Protein AF-U9T5H6-F1 (afdb_monomer_lite)

Sequence (92 aa):
MFKSISWFTWNEQEAFRIGKKKGILRLVSADPRLTGVTLTCNYQLSNALFNFQGDIGYPMIVDCSYGSIKSVLTRDKKKIMDNHNYKLTFLS

Secondary structure (DSSP, 8-state):
-----------HHHHTTT-EEEEEEEEEE-STTSTT-EEEEEEEEESS-EEETTEEEEEEEEEETTEEEEEEEETTSSSBTTBTTEEEEE--

Foldseek 3Di:
DPPDPDDQPDDPCVLQVVHWDKAKKWKAFQPPVRRVDIFIWIKTWHPDWDDGPNAIFIWMWTGGPVGIHIFTAHPVNQDTPSDPRIGMDTPD

pLDDT: mean 80.38, std 14.01, range [32.47, 95.12]

Organism: Rhizophagus irregularis (strain DAOM 181602 / DAOM 197198 / MUCL 43194) (NCBI:txid747089)

Structure (mmCIF, N/CA/C/O backbone):
data_AF-U9T5H6-F1
#
_entry.id   AF-U9T5H6-F1
#
loop_
_atom_site.group_PDB
_atom_site.id
_atom_site.type_symbol
_atom_site.label_atom_id
_atom_site.label_alt_id
_atom_site.label_comp_id
_atom_site.label_asym_id
_atom_site.label_entity_id
_atom_site.label_seq_id
_atom_site.pdbx_PDB_ins_code
_atom_site.Cartn_x
_atom_site.Cartn_y
_atom_site.Cartn_z
_atom_site.occupancy
_atom_site.B_iso_or_equiv
_atom_site.auth_seq_id
_atom_site.auth_comp_id
_atom_site.auth_asym_id
_atom_site.auth_atom_id
_atom_site.pdbx_PDB_model_num
ATOM 1 N N . MET A 1 1 ? -0.399 11.991 16.612 1.00 32.47 1 MET A N 1
ATOM 2 C CA . MET A 1 1 ? 0.607 12.288 15.569 1.00 32.47 1 MET A CA 1
ATOM 3 C C . MET A 1 1 ? 0.933 10.972 14.878 1.00 32.47 1 MET A C 1
ATOM 5 O O . MET A 1 1 ? 1.490 10.098 15.534 1.00 32.47 1 MET A O 1
ATOM 9 N N . PHE A 1 2 ? 0.489 10.766 13.632 1.00 36.56 2 PHE A N 1
ATOM 10 C CA . PHE A 1 2 ? 0.888 9.591 12.848 1.00 36.56 2 PHE A CA 1
ATOM 11 C C . PHE A 1 2 ? 2.407 9.652 12.716 1.00 36.56 2 PHE A C 1
ATOM 13 O O . PHE A 1 2 ? 2.926 10.500 11.996 1.00 36.56 2 PHE A O 1
ATOM 20 N N . LYS A 1 3 ? 3.130 8.833 13.486 1.00 32.72 3 LYS A N 1
ATOM 21 C CA . LYS A 1 3 ? 4.575 8.697 13.322 1.00 32.72 3 LYS A CA 1
ATOM 22 C C . LYS A 1 3 ? 4.807 8.057 11.957 1.00 32.72 3 LYS A C 1
ATOM 24 O O . LYS A 1 3 ? 4.653 6.852 11.807 1.00 32.72 3 LYS A O 1
ATOM 29 N N . SER A 1 4 ? 5.040 8.947 10.993 1.00 36.09 4 SER A N 1
ATOM 30 C CA . SER A 1 4 ? 5.786 8.805 9.750 1.00 36.09 4 SER A CA 1
ATOM 31 C C . SER A 1 4 ? 5.806 7.386 9.193 1.00 36.09 4 SER A C 1
ATOM 33 O O . SER A 1 4 ? 6.692 6.606 9.518 1.00 36.09 4 SER A O 1
ATOM 35 N N . ILE A 1 5 ? 4.876 7.087 8.286 1.00 44.12 5 ILE A N 1
ATOM 36 C CA . ILE A 1 5 ? 5.249 6.230 7.159 1.00 44.12 5 ILE A CA 1
ATOM 37 C C . ILE A 1 5 ? 6.439 6.957 6.503 1.00 44.12 5 ILE A C 1
ATOM 39 O O . ILE A 1 5 ? 6.374 8.165 6.260 1.00 44.12 5 ILE A O 1
ATOM 43 N N . SER A 1 6 ? 7.573 6.281 6.441 1.00 47.91 6 SER A N 1
ATOM 44 C CA . SER A 1 6 ? 8.889 6.826 6.147 1.00 47.91 6 SER A CA 1
ATOM 45 C C . SER A 1 6 ? 8.934 7.513 4.786 1.00 47.91 6 SER A C 1
ATOM 47 O O . SER A 1 6 ? 8.431 7.035 3.772 1.00 47.91 6 SER A O 1
ATOM 49 N N . TRP A 1 7 ? 9.595 8.666 4.773 1.00 50.31 7 TRP A N 1
ATOM 50 C CA . TRP A 1 7 ? 9.860 9.457 3.584 1.00 50.31 7 TRP A CA 1
ATOM 51 C C . TRP A 1 7 ? 10.883 8.729 2.711 1.00 50.31 7 TRP A C 1
ATOM 53 O O . TRP A 1 7 ? 12.086 8.962 2.816 1.00 50.31 7 TRP A O 1
ATOM 63 N N . PHE A 1 8 ? 10.434 7.848 1.823 1.00 59.56 8 PHE A N 1
ATOM 64 C CA . PHE A 1 8 ? 11.286 7.504 0.697 1.00 59.56 8 PHE A CA 1
ATOM 65 C C . PHE A 1 8 ? 11.404 8.744 -0.197 1.00 59.56 8 PHE A C 1
ATOM 67 O O . PHE A 1 8 ? 10.411 9.235 -0.741 1.00 59.56 8 PHE A O 1
ATOM 74 N N . THR A 1 9 ? 12.619 9.266 -0.362 1.00 63.81 9 THR A N 1
ATOM 75 C CA . THR A 1 9 ? 12.926 10.332 -1.325 1.00 63.81 9 THR A CA 1
ATOM 76 C C . THR A 1 9 ? 12.949 9.752 -2.743 1.00 63.81 9 THR A C 1
ATOM 78 O O . THR A 1 9 ? 13.992 9.741 -3.391 1.00 63.81 9 THR A O 1
ATOM 81 N N . TRP A 1 10 ? 11.831 9.200 -3.221 1.00 74.69 10 TRP A N 1
ATOM 82 C CA . TRP A 1 10 ? 11.715 8.749 -4.609 1.00 74.69 10 TRP A CA 1
ATOM 83 C C . TRP A 1 10 ? 10.980 9.769 -5.475 1.00 74.69 10 TRP A C 1
ATOM 85 O O . TRP A 1 10 ? 10.022 10.424 -5.049 1.00 74.69 10 TRP A O 1
ATOM 95 N N . ASN A 1 11 ? 11.455 9.904 -6.713 1.00 81.12 11 ASN A N 1
ATOM 96 C CA . ASN A 1 11 ? 10.837 10.739 -7.731 1.00 81.12 11 ASN A CA 1
ATOM 97 C C . ASN A 1 11 ? 9.543 10.072 -8.221 1.00 81.12 11 ASN A C 1
ATOM 99 O O . ASN A 1 11 ? 9.561 8.936 -8.692 1.00 81.12 11 ASN A O 1
ATOM 103 N N . GLU A 1 12 ? 8.411 10.773 -8.126 1.00 83.25 12 GLU A N 1
ATOM 104 C CA . GLU A 1 12 ? 7.114 10.220 -8.527 1.00 83.25 12 GLU A CA 1
ATOM 105 C C . GLU A 1 12 ? 7.013 9.898 -10.013 1.00 83.25 12 GLU A C 1
ATOM 107 O O . GLU A 1 12 ? 6.382 8.903 -10.377 1.00 83.25 12 GLU A O 1
ATOM 112 N N . GLN A 1 13 ? 7.639 10.707 -10.869 1.00 84.44 13 GLN A N 1
ATOM 113 C CA . GLN A 1 13 ? 7.647 10.442 -12.306 1.00 84.44 13 GLN A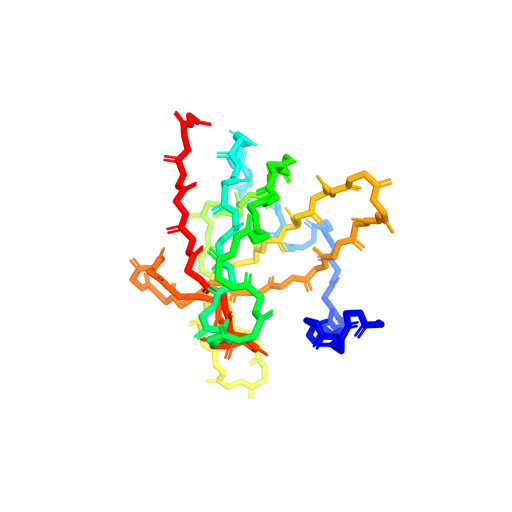 CA 1
ATOM 114 C C . GLN A 1 13 ? 8.367 9.132 -12.614 1.00 84.44 13 GLN A C 1
ATOM 116 O O . GLN A 1 13 ? 7.920 8.370 -13.466 1.00 84.44 13 GLN A O 1
ATOM 121 N N . GLU A 1 14 ? 9.448 8.848 -11.892 1.00 84.50 14 GLU A N 1
ATOM 122 C CA . GLU A 1 14 ? 10.205 7.614 -12.049 1.00 84.50 14 GLU A CA 1
ATOM 123 C C . GLU A 1 14 ? 9.438 6.416 -11.478 1.00 84.50 14 GLU A C 1
ATOM 125 O O . GLU A 1 14 ? 9.196 5.441 -12.189 1.00 84.50 14 GLU A O 1
ATOM 130 N N . ALA A 1 15 ? 8.955 6.528 -10.239 1.00 84.81 15 ALA A N 1
ATOM 131 C CA . ALA A 1 15 ? 8.235 5.468 -9.535 1.00 84.81 15 ALA A CA 1
ATOM 132 C C . ALA A 1 15 ? 6.921 5.044 -10.216 1.00 84.81 15 ALA A C 1
ATOM 134 O O . ALA A 1 15 ? 6.471 3.906 -10.057 1.00 84.81 15 ALA A O 1
ATOM 135 N N . PHE A 1 16 ? 6.303 5.942 -10.986 1.00 88.94 16 PHE A N 1
ATOM 136 C CA . PHE A 1 16 ? 5.081 5.675 -11.746 1.00 88.94 16 PHE A CA 1
ATOM 137 C C . PHE A 1 16 ? 5.283 5.690 -13.262 1.00 88.94 16 PHE A C 1
ATOM 139 O O . PHE A 1 16 ? 4.300 5.716 -14.006 1.00 88.94 16 PHE A O 1
ATOM 146 N N . ARG A 1 17 ? 6.534 5.620 -13.739 1.00 87.62 17 ARG A N 1
ATOM 147 C CA . ARG A 1 17 ? 6.865 5.624 -15.173 1.00 87.62 17 ARG A CA 1
ATOM 148 C C . ARG A 1 17 ? 6.169 4.503 -15.950 1.00 87.62 17 ARG A C 1
ATOM 150 O O . ARG A 1 17 ? 5.798 4.693 -17.101 1.00 87.62 17 ARG A O 1
ATOM 157 N N . ILE A 1 18 ? 5.974 3.347 -15.311 1.00 88.94 18 ILE A N 1
ATOM 158 C CA . ILE A 1 18 ? 5.340 2.142 -15.887 1.00 88.94 18 ILE A CA 1
ATOM 159 C C . ILE A 1 18 ? 3.835 2.087 -15.524 1.00 88.94 18 ILE A C 1
ATOM 161 O O . ILE A 1 18 ? 3.167 1.057 -15.594 1.00 88.94 18 ILE A O 1
ATOM 165 N N . GLY A 1 19 ? 3.268 3.227 -15.128 1.00 91.31 19 GLY A N 1
ATOM 166 C CA . GLY A 1 19 ? 1.866 3.361 -14.759 1.00 91.31 19 GLY A CA 1
ATOM 167 C C . GLY A 1 19 ? 1.570 3.018 -13.300 1.00 91.31 19 GLY A C 1
ATOM 168 O O . GLY A 1 19 ? 2.427 2.575 -12.528 1.00 91.31 19 GLY A O 1
ATOM 169 N N . LYS A 1 20 ? 0.316 3.265 -12.915 1.00 93.44 20 LYS A N 1
ATOM 170 C CA . LYS A 1 20 ? -0.178 3.082 -11.549 1.00 93.44 20 LYS A CA 1
ATOM 171 C C . LYS A 1 20 ? -1.644 2.680 -11.514 1.00 93.44 20 LYS A C 1
ATOM 173 O O . LYS A 1 20 ? -2.446 3.204 -12.288 1.00 93.44 20 LYS A O 1
ATOM 178 N N . LYS A 1 21 ? -1.998 1.806 -10.572 1.00 94.12 21 LYS A N 1
ATOM 179 C CA . LYS A 1 21 ? -3.380 1.505 -10.191 1.00 94.12 21 LYS A CA 1
ATOM 180 C C . LYS A 1 21 ? -3.825 2.478 -9.101 1.00 94.12 21 LYS A C 1
ATOM 182 O O . LYS A 1 21 ? -3.107 2.683 -8.127 1.00 94.12 21 LYS A O 1
ATOM 187 N N . LYS A 1 22 ? -5.022 3.042 -9.243 1.00 95.12 22 LYS A N 1
ATOM 188 C CA . LYS A 1 22 ? -5.674 3.835 -8.194 1.00 95.12 22 LYS A CA 1
ATOM 189 C C . LYS A 1 22 ? -6.810 3.046 -7.563 1.00 95.12 22 LYS A C 1
ATOM 191 O O . LYS A 1 22 ? -7.328 2.128 -8.197 1.00 95.12 22 LYS A O 1
ATOM 196 N N . GLY A 1 23 ? -7.187 3.424 -6.352 1.00 94.62 23 GLY A N 1
ATOM 197 C CA . GLY A 1 23 ? -8.294 2.783 -5.665 1.00 94.62 23 GLY A CA 1
ATOM 198 C C . GLY A 1 23 ? -8.494 3.287 -4.249 1.00 94.62 23 GLY A C 1
ATOM 199 O O . GLY A 1 23 ? -7.892 4.285 -3.844 1.00 94.62 23 GLY A O 1
ATOM 200 N N . ILE A 1 24 ? -9.310 2.559 -3.493 1.00 93.88 24 ILE A N 1
ATOM 201 C CA . ILE A 1 24 ? -9.582 2.857 -2.085 1.00 93.88 24 ILE A CA 1
ATOM 202 C C . ILE A 1 24 ? -8.839 1.859 -1.201 1.00 93.88 24 ILE A C 1
ATOM 204 O O . ILE A 1 24 ? -8.914 0.642 -1.385 1.00 93.88 24 ILE A O 1
ATOM 208 N N . LEU A 1 25 ? -8.118 2.393 -0.224 1.00 91.06 25 LEU A N 1
ATOM 209 C CA . LEU A 1 25 ? -7.381 1.661 0.785 1.00 91.06 25 LEU A CA 1
ATOM 210 C C . LEU A 1 25 ? -8.001 1.915 2.154 1.00 91.06 25 LEU A C 1
ATOM 212 O O . LEU A 1 25 ? -8.116 3.052 2.608 1.00 91.06 25 LEU A O 1
ATOM 216 N N . ARG A 1 26 ? -8.340 0.834 2.846 1.00 90.75 26 ARG A N 1
ATOM 217 C CA . ARG A 1 26 ? -8.698 0.867 4.256 1.00 90.75 26 ARG A CA 1
ATOM 218 C C . ARG A 1 26 ? -7.475 0.520 5.096 1.00 90.75 26 ARG A C 1
ATOM 220 O O . ARG A 1 26 ? -6.881 -0.544 4.923 1.00 90.75 26 ARG A O 1
ATOM 227 N N . LEU A 1 27 ? -7.125 1.412 6.013 1.00 86.94 27 LEU A N 1
ATOM 228 C CA . LEU A 1 27 ? -6.090 1.219 7.019 1.00 86.94 27 LEU A CA 1
ATOM 229 C C . LEU A 1 27 ? -6.754 0.983 8.373 1.00 86.94 27 LEU A C 1
ATOM 231 O O . LEU A 1 27 ? -7.562 1.795 8.827 1.00 86.94 27 LEU A O 1
ATOM 235 N N . VAL A 1 28 ? -6.407 -0.123 9.023 1.00 85.50 28 VAL A N 1
ATOM 236 C CA . VAL A 1 28 ? -6.867 -0.449 10.379 1.00 85.50 28 VAL A CA 1
ATOM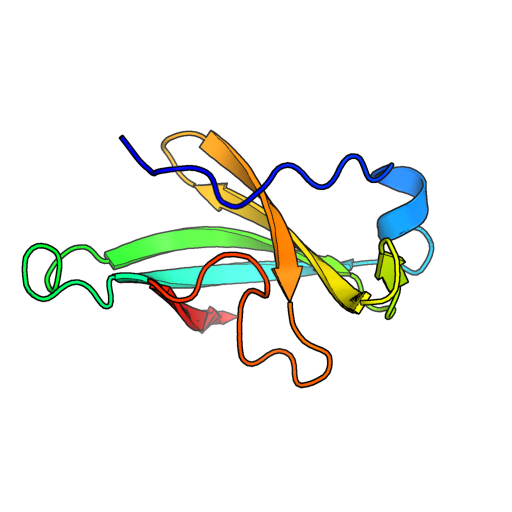 237 C C . VAL A 1 28 ? -5.651 -0.514 11.286 1.00 85.50 28 VAL A C 1
ATOM 239 O O . VAL A 1 28 ? -4.711 -1.257 10.992 1.00 85.50 28 VAL A O 1
ATOM 242 N N . SER A 1 29 ? -5.643 0.267 12.366 1.00 82.12 29 SER A N 1
ATOM 243 C CA . SER A 1 29 ? -4.526 0.234 13.312 1.00 82.12 29 SER A CA 1
ATOM 244 C C . SER A 1 29 ? -4.419 -1.137 13.985 1.00 82.12 29 SER A C 1
ATOM 246 O O . SER A 1 29 ? -5.414 -1.719 14.412 1.00 82.12 29 SER A O 1
ATOM 248 N N . ALA A 1 30 ? -3.196 -1.650 14.074 1.00 78.12 30 ALA A N 1
ATOM 249 C CA . ALA A 1 30 ? -2.856 -2.848 14.825 1.00 78.12 30 ALA A CA 1
ATOM 250 C C . ALA A 1 30 ? -2.584 -2.550 16.313 1.00 78.12 30 ALA A C 1
ATOM 252 O O . ALA A 1 30 ? -2.451 -3.495 17.086 1.00 78.12 30 ALA A O 1
ATOM 253 N N . ASP A 1 31 ? -2.505 -1.274 16.725 1.00 79.56 31 ASP A N 1
ATOM 254 C CA . ASP A 1 31 ? -2.352 -0.908 18.139 1.00 79.56 31 ASP A CA 1
ATOM 255 C C . ASP A 1 31 ? -3.674 -1.199 18.890 1.00 79.56 31 ASP A C 1
ATOM 257 O O . ASP A 1 31 ? -4.724 -0.668 18.505 1.00 79.56 31 ASP A O 1
ATOM 261 N N . PRO A 1 32 ? -3.654 -2.005 19.972 1.00 75.06 32 PRO A N 1
ATOM 262 C CA . PRO A 1 32 ? -4.819 -2.278 20.820 1.00 75.06 32 PRO A CA 1
ATOM 263 C C . PRO A 1 32 ? -5.500 -1.019 21.382 1.00 75.06 32 PRO A C 1
ATOM 265 O O . PRO A 1 32 ? -6.678 -1.029 21.727 1.00 75.06 32 PRO A O 1
ATOM 268 N N . ARG A 1 33 ? -4.768 0.094 21.480 1.00 78.81 33 ARG A N 1
ATOM 269 C CA . ARG A 1 33 ? -5.296 1.382 21.955 1.00 78.81 33 ARG A CA 1
ATOM 270 C C . ARG A 1 33 ? -6.034 2.157 20.865 1.00 78.81 33 ARG A C 1
ATOM 272 O O . ARG A 1 33 ? -6.756 3.099 21.169 1.00 78.81 33 ARG A O 1
ATOM 279 N N . LEU A 1 34 ? -5.846 1.777 19.602 1.00 72.69 34 LEU A N 1
ATOM 280 C CA . LEU A 1 34 ? -6.419 2.425 18.420 1.00 72.69 34 LEU A CA 1
ATOM 281 C C . LEU A 1 34 ? -7.276 1.455 17.594 1.00 72.69 34 LEU A C 1
ATOM 283 O O . LEU A 1 34 ? -7.559 1.731 16.431 1.00 72.69 34 LEU A O 1
ATOM 287 N N . THR A 1 35 ? -7.714 0.330 18.167 1.00 63.44 35 THR A N 1
ATOM 288 C CA . THR A 1 35 ? -8.365 -0.779 17.436 1.00 63.44 35 THR A CA 1
ATOM 289 C C . THR A 1 35 ? -9.701 -0.396 16.783 1.00 63.44 35 THR A C 1
ATOM 291 O O . THR A 1 35 ? -10.179 -1.104 15.903 1.00 63.44 35 THR A O 1
ATOM 294 N N . GLY A 1 36 ? -10.286 0.748 17.153 1.00 67.00 36 GLY A N 1
ATOM 295 C CA . GLY A 1 36 ? -11.465 1.326 16.495 1.00 67.00 36 GLY A CA 1
ATOM 296 C C . GLY A 1 36 ? -11.155 2.301 15.351 1.00 67.00 36 GLY A C 1
ATOM 297 O O . GLY A 1 36 ? -12.053 2.659 14.592 1.00 67.00 36 GLY A O 1
ATOM 298 N N . VAL A 1 37 ? -9.901 2.737 15.195 1.00 77.56 37 VAL A N 1
ATOM 299 C CA . VAL A 1 37 ? -9.518 3.724 14.179 1.00 77.56 37 VAL A CA 1
ATOM 300 C C . VAL A 1 37 ? -9.349 3.020 12.837 1.00 77.56 37 VAL A C 1
ATOM 302 O O . VAL A 1 37 ? -8.321 2.409 12.536 1.00 77.56 37 VAL A O 1
ATOM 305 N N . THR A 1 38 ? -10.402 3.115 12.030 1.00 82.88 38 THR A N 1
ATOM 306 C CA . THR A 1 38 ? -10.382 2.783 10.609 1.00 82.88 38 THR A CA 1
ATOM 307 C C . THR A 1 38 ? -10.242 4.066 9.805 1.00 82.88 38 THR A C 1
ATOM 309 O O . THR A 1 38 ? -11.012 5.005 9.993 1.00 82.88 38 THR A O 1
ATOM 312 N N . LEU A 1 39 ? -9.304 4.078 8.867 1.00 85.94 39 LEU A N 1
ATOM 313 C CA . LEU A 1 39 ? -9.123 5.175 7.928 1.00 85.94 39 LEU A CA 1
ATOM 314 C C . LEU A 1 39 ? -9.374 4.662 6.525 1.00 85.94 39 LEU A C 1
ATOM 316 O O . LEU A 1 39 ? -8.851 3.620 6.135 1.00 85.94 39 LEU A O 1
ATOM 320 N N . THR A 1 40 ? -10.181 5.404 5.783 1.00 90.69 40 THR A N 1
ATOM 321 C CA . THR A 1 40 ? -10.428 5.142 4.370 1.00 90.69 40 THR A CA 1
ATOM 322 C C . THR A 1 40 ? -9.697 6.215 3.587 1.00 90.69 40 THR A C 1
ATOM 324 O O . THR A 1 40 ? -9.956 7.402 3.774 1.00 90.69 40 THR A O 1
ATOM 327 N N . CYS A 1 41 ? -8.750 5.792 2.762 1.00 90.50 41 CYS A N 1
ATOM 328 C CA . CYS A 1 41 ? -7.850 6.661 2.024 1.00 90.50 41 CYS A CA 1
ATOM 329 C C . CYS A 1 41 ? -7.854 6.267 0.553 1.00 90.50 41 CYS A C 1
ATOM 331 O O . CYS A 1 41 ? -8.064 5.104 0.212 1.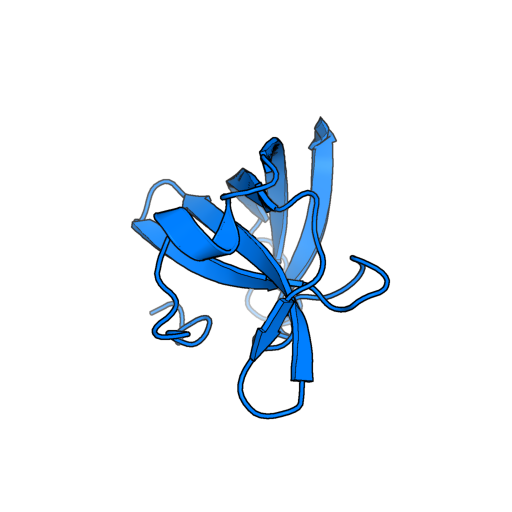00 90.50 41 CYS A O 1
ATOM 333 N N . ASN A 1 42 ? -7.578 7.215 -0.329 1.00 94.31 42 ASN A N 1
ATOM 334 C CA . ASN A 1 42 ? -7.289 6.885 -1.715 1.00 94.31 42 ASN A CA 1
ATOM 335 C C . ASN A 1 42 ? -5.850 6.385 -1.810 1.00 94.31 42 ASN A C 1
ATOM 337 O O . ASN A 1 42 ? -4.983 6.820 -1.055 1.00 94.31 42 ASN A O 1
ATOM 341 N N . TYR A 1 43 ? -5.570 5.484 -2.743 1.00 92.56 43 TYR A N 1
ATOM 342 C CA . TYR A 1 43 ? -4.203 5.061 -3.011 1.00 92.56 43 TYR A CA 1
ATOM 343 C C . TYR A 1 43 ? -3.853 5.183 -4.489 1.00 92.56 43 TYR A C 1
ATOM 345 O O . TYR A 1 43 ? -4.713 5.125 -5.372 1.00 92.56 43 TYR A O 1
ATOM 353 N N . GLN A 1 44 ? -2.559 5.323 -4.754 1.00 93.75 44 GLN A N 1
ATOM 354 C CA . GLN A 1 44 ? -1.953 5.168 -6.067 1.00 93.75 44 GLN A CA 1
ATOM 355 C C . GLN A 1 44 ? -0.771 4.208 -5.927 1.00 93.75 44 GLN A C 1
ATOM 357 O O . GLN A 1 44 ? 0.216 4.544 -5.282 1.00 93.75 44 GLN A O 1
ATOM 362 N N . LEU A 1 45 ? -0.879 3.012 -6.495 1.00 93.31 45 LEU A N 1
ATOM 363 C CA . LEU A 1 45 ? 0.113 1.945 -6.399 1.00 93.31 45 LEU A CA 1
ATOM 364 C C . LEU A 1 45 ? 0.784 1.741 -7.752 1.00 93.31 45 LEU A C 1
ATOM 366 O O . LEU A 1 45 ? 0.099 1.598 -8.763 1.00 93.31 45 LEU A O 1
ATOM 370 N N . SER A 1 46 ? 2.110 1.698 -7.775 1.00 92.75 46 SER A N 1
ATOM 371 C CA . SER A 1 46 ? 2.863 1.444 -8.997 1.00 92.75 46 SER A CA 1
ATOM 372 C C . SER A 1 46 ? 2.589 0.041 -9.533 1.00 92.75 46 SER A C 1
ATOM 374 O O . SER A 1 46 ? 2.432 -0.921 -8.774 1.00 92.75 46 SER A O 1
ATOM 376 N N . ASN A 1 47 ? 2.555 -0.083 -10.857 1.00 92.75 47 ASN A N 1
ATOM 377 C CA . ASN A 1 47 ? 2.433 -1.384 -11.513 1.00 92.75 47 ASN A CA 1
ATOM 378 C C . ASN A 1 47 ? 3.765 -2.148 -11.539 1.00 92.75 47 ASN A C 1
ATOM 380 O O . ASN A 1 47 ? 3.757 -3.363 -11.732 1.00 92.75 47 ASN A O 1
ATOM 384 N N . ALA A 1 48 ? 4.888 -1.458 -11.326 1.00 89.56 48 ALA A N 1
ATOM 385 C CA . ALA A 1 48 ? 6.222 -2.035 -11.385 1.00 89.56 48 ALA A CA 1
ATOM 386 C C . ALA A 1 48 ? 6.889 -2.102 -10.007 1.00 89.56 48 ALA A C 1
ATOM 388 O O . ALA A 1 48 ? 6.640 -1.281 -9.122 1.00 89.56 48 ALA A O 1
ATOM 389 N N . LEU A 1 49 ? 7.752 -3.105 -9.854 1.00 88.00 49 LEU A N 1
ATOM 390 C CA . LEU A 1 49 ? 8.668 -3.211 -8.727 1.00 88.00 49 LEU A CA 1
ATOM 391 C C . LEU A 1 49 ? 9.819 -2.230 -8.909 1.00 88.00 49 LEU A C 1
ATOM 393 O O . LEU A 1 49 ? 10.386 -2.131 -9.995 1.00 88.00 49 LEU A O 1
ATOM 397 N N . PHE A 1 50 ? 10.203 -1.578 -7.822 1.00 82.75 50 PHE A N 1
ATOM 398 C CA . PHE A 1 50 ? 11.354 -0.692 -7.767 1.00 82.75 50 PHE A CA 1
ATOM 399 C C . PHE A 1 50 ? 12.279 -1.113 -6.634 1.00 82.75 50 PHE A C 1
ATOM 401 O O . PHE A 1 50 ? 11.830 -1.597 -5.593 1.00 82.75 50 PHE A O 1
ATOM 408 N N . ASN A 1 51 ? 13.578 -0.944 -6.870 1.00 78.88 51 ASN A N 1
ATOM 409 C CA . ASN A 1 51 ? 14.600 -1.114 -5.851 1.00 78.88 51 ASN A CA 1
ATOM 410 C C . ASN A 1 51 ? 14.854 0.237 -5.176 1.00 78.88 51 ASN A C 1
ATOM 412 O O . ASN A 1 51 ? 15.208 1.208 -5.843 1.00 78.88 51 ASN A O 1
ATOM 416 N N . PHE A 1 52 ? 14.679 0.280 -3.863 1.00 70.25 52 PHE A N 1
ATOM 417 C CA . PHE A 1 52 ? 14.962 1.418 -3.009 1.00 70.25 52 PHE A CA 1
ATOM 418 C C . PHE A 1 52 ? 16.018 1.014 -1.992 1.00 70.25 52 PHE A C 1
ATOM 420 O O . PHE A 1 52 ? 15.733 0.264 -1.065 1.00 70.25 52 PHE A O 1
ATOM 427 N N . GLN A 1 53 ? 17.236 1.531 -2.161 1.00 68.06 53 GLN A N 1
ATOM 428 C CA . GLN A 1 53 ? 18.327 1.378 -1.189 1.00 68.06 53 GLN A CA 1
ATOM 429 C C . GLN A 1 53 ? 18.616 -0.085 -0.778 1.00 68.06 53 GLN A C 1
ATOM 431 O O . GLN A 1 53 ? 19.070 -0.335 0.332 1.00 68.06 53 GLN A O 1
ATOM 436 N N . GLY A 1 54 ? 18.393 -1.049 -1.679 1.00 72.19 54 GLY A N 1
ATOM 437 C CA . GLY A 1 54 ? 18.631 -2.477 -1.437 1.00 72.19 54 GLY A CA 1
ATOM 438 C C . GLY A 1 54 ? 17.360 -3.291 -1.197 1.00 72.19 54 GLY A C 1
ATOM 439 O O . GLY A 1 54 ? 17.380 -4.506 -1.400 1.00 72.19 54 GLY A O 1
ATOM 440 N N . ASP A 1 55 ? 16.243 -2.640 -0.873 1.00 74.19 55 ASP A N 1
ATOM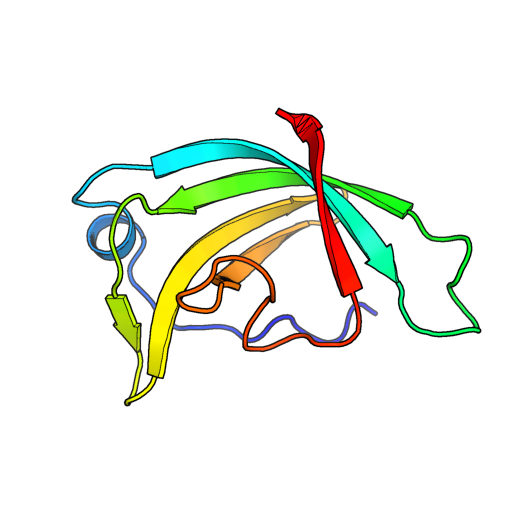 441 C CA . ASP A 1 55 ? 14.948 -3.293 -0.731 1.00 74.19 55 ASP A CA 1
ATOM 442 C C . ASP A 1 55 ? 14.101 -3.161 -1.997 1.00 74.19 55 ASP A C 1
ATOM 444 O O . ASP A 1 55 ? 14.136 -2.155 -2.697 1.00 74.19 55 ASP A O 1
ATOM 448 N N . ILE A 1 56 ? 13.288 -4.174 -2.305 1.00 84.19 56 ILE A N 1
ATOM 449 C CA . ILE A 1 56 ? 12.463 -4.180 -3.519 1.00 84.19 56 ILE A CA 1
ATOM 450 C C . ILE A 1 56 ? 10.982 -4.212 -3.161 1.00 84.19 56 ILE A C 1
ATOM 452 O O . ILE A 1 56 ? 10.521 -5.125 -2.474 1.00 84.19 56 ILE A O 1
ATOM 456 N N . GLY A 1 57 ? 10.227 -3.264 -3.712 1.00 88.62 57 GLY A N 1
ATOM 457 C CA . GLY A 1 57 ? 8.800 -3.140 -3.452 1.00 88.62 57 GLY A CA 1
ATOM 458 C C . GLY A 1 57 ? 8.059 -2.279 -4.469 1.00 88.62 57 GLY A C 1
ATOM 459 O O . GLY A 1 57 ? 8.633 -1.802 -5.446 1.00 88.62 57 GLY A O 1
ATOM 460 N N . TYR A 1 58 ? 6.756 -2.113 -4.256 1.00 91.00 58 TYR A N 1
ATOM 461 C CA . TYR A 1 58 ? 5.885 -1.309 -5.109 1.00 91.00 58 TYR A CA 1
ATOM 462 C C . TYR A 1 58 ? 5.649 0.067 -4.483 1.00 91.00 58 TYR A C 1
ATOM 464 O O . TYR A 1 58 ? 5.022 0.140 -3.422 1.00 91.00 58 TYR A O 1
ATOM 472 N N . PRO A 1 59 ? 6.087 1.159 -5.129 1.00 90.94 59 PRO A N 1
ATOM 473 C CA . PRO A 1 59 ? 5.778 2.514 -4.689 1.00 90.94 59 PRO A CA 1
ATOM 474 C C . PRO A 1 59 ? 4.283 2.734 -4.529 1.00 90.94 59 PRO A C 1
ATOM 476 O O . PRO A 1 59 ? 3.502 2.408 -5.427 1.00 90.94 59 PRO A O 1
ATOM 479 N N . MET A 1 60 ? 3.889 3.319 -3.406 1.00 90.75 60 MET A N 1
ATOM 480 C CA . MET A 1 60 ? 2.504 3.640 -3.106 1.00 90.75 60 MET A CA 1
ATOM 481 C C . MET A 1 60 ? 2.400 5.062 -2.562 1.00 90.75 60 MET A C 1
ATOM 483 O O . MET A 1 60 ? 3.153 5.448 -1.675 1.00 90.75 60 MET A O 1
ATOM 487 N N . ILE A 1 61 ? 1.438 5.829 -3.067 1.00 90.31 61 ILE A N 1
ATOM 488 C CA . ILE A 1 61 ? 0.960 7.054 -2.420 1.00 90.31 61 ILE A CA 1
ATOM 489 C C . ILE A 1 61 ? -0.373 6.731 -1.765 1.00 90.31 61 ILE A C 1
ATOM 491 O O . ILE A 1 61 ? -1.248 6.173 -2.425 1.00 90.31 61 ILE A O 1
ATOM 495 N N . VAL A 1 62 ? -0.527 7.083 -0.495 1.00 88.81 62 VAL A N 1
ATOM 496 C CA . VAL A 1 62 ? -1.781 6.977 0.251 1.00 88.81 62 VAL A CA 1
ATOM 497 C C . VAL A 1 62 ? -2.230 8.378 0.620 1.00 88.81 62 VAL A C 1
ATOM 499 O O . VAL A 1 62 ? -1.518 9.084 1.323 1.00 88.81 62 VAL A O 1
ATOM 502 N N . ASP A 1 63 ? -3.404 8.765 0.147 1.00 89.62 63 ASP A N 1
ATOM 503 C CA . ASP A 1 63 ? -3.992 10.082 0.347 1.00 89.62 63 ASP A CA 1
ATOM 504 C C . ASP A 1 63 ? -5.208 9.976 1.271 1.00 89.62 63 ASP A C 1
ATOM 506 O O . ASP A 1 63 ? -6.247 9.410 0.911 1.00 89.62 63 ASP A O 1
ATOM 510 N N . CYS A 1 64 ? -5.042 10.461 2.497 1.00 85.19 64 CYS A N 1
ATOM 511 C CA . CYS A 1 64 ? -6.045 10.440 3.553 1.00 85.19 64 CYS A CA 1
ATOM 512 C C . CYS A 1 64 ? -6.510 11.871 3.867 1.00 85.19 64 CYS A C 1
ATOM 514 O O . CYS A 1 64 ? -5.831 12.845 3.555 1.00 85.19 64 CYS A O 1
ATOM 516 N N . SER A 1 65 ? -7.628 12.022 4.583 1.00 81.88 65 SER A N 1
ATOM 517 C CA . SER A 1 65 ? -8.194 13.339 4.942 1.00 81.88 65 SER A CA 1
ATOM 518 C C . SER A 1 65 ? -7.246 14.275 5.708 1.00 81.88 65 SER A C 1
ATOM 520 O O . SER A 1 65 ? -7.440 15.485 5.705 1.00 81.88 65 SER A O 1
ATOM 522 N N . TYR A 1 66 ? -6.227 13.726 6.366 1.00 77.25 66 TYR A N 1
ATOM 523 C CA . TYR A 1 66 ? -5.230 14.452 7.157 1.00 77.25 66 TYR A CA 1
ATOM 524 C C . TYR A 1 66 ? -3.871 14.586 6.448 1.00 77.25 66 TYR A C 1
ATOM 526 O O . TYR A 1 66 ? -2.920 15.082 7.053 1.00 77.25 66 TYR A O 1
ATOM 534 N N . GLY A 1 67 ? -3.759 14.130 5.196 1.00 81.38 67 GLY A N 1
ATOM 535 C CA . GLY A 1 67 ? -2.559 14.281 4.379 1.00 81.38 67 GLY A CA 1
ATOM 536 C C . GLY A 1 67 ? -2.244 13.079 3.492 1.00 81.38 67 GLY A C 1
ATOM 537 O O . GLY A 1 67 ? -2.772 11.978 3.666 1.00 81.38 67 GLY A O 1
ATOM 538 N N . SER A 1 68 ? -1.316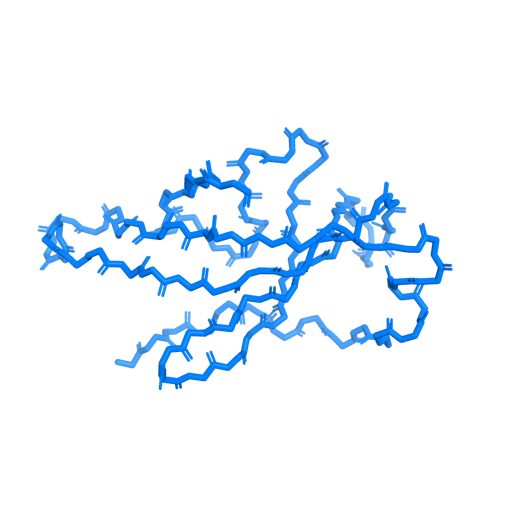 13.316 2.566 1.00 83.44 68 SER A N 1
ATOM 539 C CA . SER A 1 68 ? -0.794 12.318 1.638 1.00 83.44 68 SER A CA 1
ATOM 540 C C . SER A 1 68 ? 0.576 11.821 2.076 1.00 83.44 68 SER A C 1
ATOM 542 O O . SER A 1 68 ? 1.413 12.596 2.546 1.00 83.44 68 SER A O 1
ATOM 544 N N . ILE A 1 69 ? 0.803 10.519 1.933 1.00 82.88 69 ILE A N 1
ATOM 545 C CA . ILE A 1 69 ? 2.032 9.864 2.352 1.00 82.88 69 ILE A CA 1
ATOM 546 C C . ILE A 1 69 ? 2.555 8.943 1.253 1.00 82.88 69 ILE A C 1
ATOM 548 O O . ILE A 1 69 ? 1.812 8.159 0.663 1.00 82.88 69 ILE A O 1
ATOM 552 N N . LYS A 1 70 ? 3.863 9.021 1.007 1.00 84.88 70 LYS A N 1
ATOM 553 C CA . LYS A 1 70 ? 4.603 8.114 0.129 1.00 84.88 70 LYS A CA 1
ATOM 554 C C . LYS A 1 70 ? 5.116 6.937 0.939 1.00 84.88 70 LYS A C 1
ATOM 556 O O . LYS A 1 70 ? 5.589 7.113 2.053 1.00 84.88 70 LYS A O 1
ATOM 561 N N . SER A 1 71 ? 5.020 5.752 0.367 1.00 84.88 71 SER A N 1
ATOM 562 C CA . SER A 1 71 ? 5.387 4.495 1.001 1.00 84.88 71 SER A CA 1
ATOM 563 C C . SER A 1 71 ? 5.780 3.470 -0.056 1.00 84.88 71 SER A C 1
ATOM 565 O O . SER A 1 71 ? 5.723 3.736 -1.262 1.00 84.88 71 SER A O 1
ATOM 567 N N . VAL A 1 72 ? 6.161 2.280 0.394 1.00 87.06 72 VAL A N 1
ATOM 568 C CA . VAL A 1 72 ? 6.480 1.142 -0.459 1.00 87.06 72 VAL A CA 1
ATOM 569 C C . VAL A 1 72 ? 5.795 -0.098 0.106 1.00 87.06 72 VAL A C 1
ATOM 571 O O . VAL A 1 72 ? 5.909 -0.406 1.293 1.00 87.06 72 VAL A O 1
ATOM 574 N N . LEU A 1 73 ? 5.073 -0.823 -0.747 1.00 88.50 73 LEU A N 1
ATOM 575 C CA . LEU A 1 73 ? 4.570 -2.150 -0.410 1.00 88.50 73 LEU A CA 1
ATOM 576 C C . LEU A 1 73 ? 5.629 -3.210 -0.684 1.00 88.50 73 LEU A C 1
ATOM 578 O O . LEU A 1 73 ? 6.347 -3.141 -1.679 1.00 88.50 73 LEU A O 1
ATOM 582 N N . THR A 1 74 ? 5.654 -4.246 0.143 1.00 88.00 74 THR A N 1
ATOM 583 C CA . THR A 1 74 ? 6.459 -5.449 -0.082 1.00 88.00 74 THR A CA 1
ATOM 584 C C . THR A 1 74 ? 6.160 -6.094 -1.442 1.00 88.00 74 THR A C 1
ATOM 586 O O . THR A 1 74 ? 5.101 -5.878 -2.039 1.00 88.00 74 THR A O 1
ATOM 589 N N . ARG A 1 75 ? 7.074 -6.938 -1.946 1.00 86.00 75 ARG A N 1
ATOM 590 C CA . ARG A 1 75 ? 6.899 -7.645 -3.235 1.00 86.00 75 ARG A CA 1
ATOM 591 C C . ARG A 1 75 ? 5.599 -8.446 -3.343 1.00 86.00 75 ARG A C 1
ATOM 593 O O . ARG A 1 75 ? 5.046 -8.562 -4.431 1.00 86.00 75 ARG A O 1
ATOM 600 N N . ASP A 1 76 ? 5.116 -8.997 -2.235 1.00 86.44 76 ASP A N 1
ATOM 601 C CA . ASP A 1 76 ? 3.854 -9.742 -2.172 1.00 86.44 76 ASP A CA 1
ATOM 602 C C . ASP A 1 76 ? 2.612 -8.833 -2.067 1.00 86.44 76 ASP A C 1
ATOM 604 O O . ASP A 1 76 ? 1.489 -9.333 -2.057 1.00 86.44 76 ASP A O 1
ATOM 608 N N . LYS A 1 77 ? 2.805 -7.506 -1.998 1.00 85.25 77 LYS A N 1
ATOM 609 C CA . LYS A 1 77 ? 1.778 -6.464 -1.833 1.00 85.25 77 LYS A CA 1
ATOM 610 C C . LYS A 1 77 ? 0.925 -6.622 -0.569 1.00 85.25 77 LYS A C 1
ATOM 612 O O . LYS A 1 77 ? -0.170 -6.066 -0.499 1.00 85.25 77 LYS A O 1
ATOM 617 N N . LYS A 1 78 ? 1.404 -7.367 0.434 1.00 83.12 78 LYS A N 1
ATOM 618 C CA . LYS A 1 78 ? 0.637 -7.638 1.662 1.00 83.12 78 LYS A CA 1
ATOM 619 C C . LYS A 1 78 ? 0.917 -6.651 2.784 1.00 83.12 78 LYS A C 1
ATOM 621 O O . LYS A 1 78 ? 0.088 -6.514 3.683 1.00 83.12 78 LYS A O 1
ATOM 626 N N . LYS A 1 79 ? 2.082 -6.002 2.774 1.00 83.38 79 LYS A N 1
ATOM 627 C CA . LYS A 1 79 ? 2.531 -5.142 3.870 1.00 83.38 79 LYS A CA 1
ATOM 628 C C . LYS A 1 79 ? 3.131 -3.855 3.337 1.00 83.38 79 LYS A C 1
ATOM 630 O O . LYS A 1 79 ? 3.755 -3.841 2.280 1.00 83.38 79 LYS A O 1
ATOM 635 N N . ILE A 1 80 ? 2.963 -2.791 4.108 1.00 84.50 80 ILE A N 1
ATOM 636 C CA . ILE A 1 80 ? 3.772 -1.589 3.972 1.00 84.50 80 ILE A CA 1
ATOM 637 C C . ILE A 1 80 ? 5.145 -1.888 4.590 1.00 84.50 80 ILE A C 1
ATOM 639 O O . ILE A 1 80 ? 5.214 -2.335 5.735 1.00 84.50 80 ILE A O 1
ATOM 643 N N . MET A 1 81 ? 6.225 -1.664 3.843 1.00 79.25 81 MET A N 1
ATOM 644 C CA . MET A 1 81 ? 7.586 -1.990 4.287 1.00 79.25 81 MET A CA 1
ATOM 645 C C . MET A 1 81 ? 8.016 -1.199 5.525 1.00 79.25 81 MET A C 1
ATOM 647 O O . MET A 1 81 ? 8.674 -1.733 6.412 1.00 79.25 81 MET A O 1
ATOM 651 N N . ASP A 1 82 ? 7.620 0.064 5.604 1.00 72.56 82 ASP A N 1
ATOM 652 C CA . ASP A 1 82 ? 8.041 1.011 6.631 1.00 72.56 82 ASP A CA 1
ATOM 653 C C . ASP A 1 82 ? 7.009 1.206 7.752 1.00 72.56 82 ASP A C 1
ATOM 655 O O . ASP A 1 82 ? 7.214 2.011 8.659 1.00 72.56 82 ASP A O 1
ATOM 659 N N . ASN A 1 83 ? 5.899 0.462 7.732 1.00 72.81 83 ASN A N 1
ATOM 660 C CA . ASN A 1 83 ? 4.849 0.596 8.731 1.00 72.81 83 ASN A CA 1
ATOM 661 C C . ASN A 1 83 ? 4.083 -0.710 8.959 1.00 72.81 83 ASN A C 1
ATOM 663 O O . ASN A 1 83 ? 3.154 -1.068 8.238 1.00 72.81 83 ASN A O 1
ATOM 667 N N . HIS A 1 84 ? 4.439 -1.376 10.053 1.00 71.94 84 HIS A N 1
ATOM 668 C CA . HIS A 1 84 ? 3.824 -2.626 10.494 1.00 71.94 84 HIS A CA 1
ATOM 669 C C . HIS A 1 84 ? 2.603 -2.408 11.401 1.00 71.94 84 HIS A C 1
ATOM 671 O O . HIS A 1 84 ? 1.906 -3.363 11.738 1.00 71.94 84 HIS A O 1
ATOM 677 N N . ASN A 1 85 ? 2.328 -1.160 11.793 1.00 76.44 85 ASN A N 1
ATOM 678 C CA . ASN A 1 85 ? 1.275 -0.825 12.752 1.00 76.44 85 ASN A CA 1
ATOM 679 C C . ASN A 1 85 ? -0.108 -0.699 12.108 1.00 76.44 85 ASN A C 1
ATOM 681 O O . ASN A 1 85 ? -1.071 -0.411 12.814 1.00 76.44 85 ASN A O 1
ATOM 685 N N . TYR A 1 86 ? -0.226 -0.887 10.793 1.00 78.75 86 TYR A N 1
ATOM 686 C CA . TYR A 1 86 ? -1.504 -0.836 10.092 1.00 78.75 86 TYR A CA 1
ATOM 687 C C . TYR A 1 86 ? -1.704 -2.080 9.239 1.00 78.75 86 TYR A C 1
ATOM 689 O O . TYR A 1 86 ? -0.828 -2.495 8.481 1.00 78.75 86 TYR A O 1
ATOM 697 N N . LYS A 1 87 ? -2.900 -2.656 9.343 1.00 83.25 87 LYS A N 1
ATOM 698 C CA . LYS A 1 87 ? -3.394 -3.660 8.405 1.00 83.25 87 LYS A CA 1
ATOM 699 C C . LYS A 1 87 ? -4.049 -2.948 7.230 1.00 83.25 87 LYS A C 1
ATOM 701 O O . LYS A 1 87 ? -4.863 -2.045 7.422 1.00 83.25 87 LYS A O 1
ATOM 706 N N . LEU A 1 88 ? -3.682 -3.372 6.027 1.00 87.00 88 LEU A N 1
ATOM 707 C CA . LEU A 1 88 ? -4.165 -2.821 4.770 1.00 87.00 88 LEU A CA 1
ATOM 708 C C . L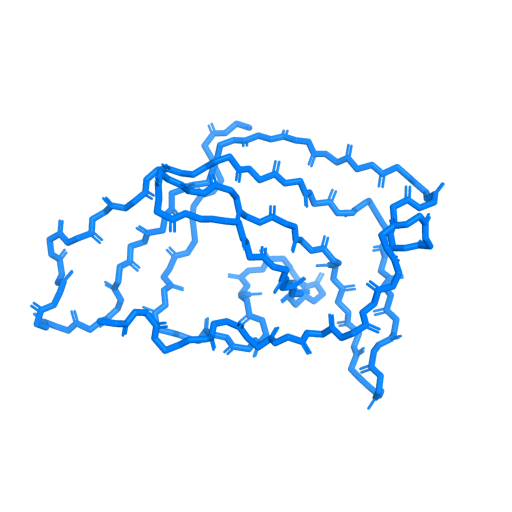EU A 1 88 ? -5.277 -3.693 4.200 1.00 87.00 88 LEU A C 1
ATOM 710 O O . LEU A 1 88 ? -5.185 -4.920 4.206 1.00 87.00 88 LEU A O 1
ATOM 714 N N . THR A 1 89 ? -6.312 -3.068 3.656 1.00 89.25 89 THR A N 1
ATOM 715 C CA . THR A 1 89 ? -7.329 -3.753 2.855 1.00 89.25 89 THR A CA 1
ATOM 716 C C . THR A 1 89 ? -7.657 -2.900 1.639 1.00 89.25 89 THR A C 1
ATOM 718 O O . THR A 1 89 ? -8.124 -1.773 1.776 1.00 89.25 89 THR A O 1
ATOM 721 N N . PHE A 1 90 ? -7.397 -3.431 0.446 1.00 90.12 90 PHE A N 1
ATOM 722 C CA . PHE A 1 90 ? -7.763 -2.789 -0.816 1.00 90.12 90 PHE A CA 1
ATOM 723 C C . PHE A 1 90 ? -9.245 -3.048 -1.090 1.00 90.12 90 PHE A C 1
ATOM 725 O O . PHE A 1 90 ? -9.656 -4.205 -1.142 1.00 90.12 90 PHE A O 1
ATOM 732 N N . LEU A 1 91 ? -10.039 -1.985 -1.218 1.00 87.88 91 LEU A N 1
ATOM 733 C CA . LEU A 1 91 ? -11.497 -2.078 -1.345 1.00 87.88 91 LEU A CA 1
ATOM 734 C C . LEU A 1 91 ? -11.993 -1.994 -2.798 1.00 87.88 91 LEU A C 1
ATOM 736 O O . LEU A 1 91 ? -13.055 -2.536 -3.084 1.00 87.88 91 LEU A O 1
ATOM 740 N N . SER A 1 92 ? -11.229 -1.375 -3.708 1.00 71.25 92 SER A N 1
ATOM 741 C CA . SER A 1 92 ? -11.414 -1.434 -5.174 1.00 71.25 92 SER A CA 1
ATOM 742 C C . SER A 1 92 ? -10.223 -0.797 -5.879 1.00 71.25 92 SER A C 1
ATOM 744 O O . SER A 1 92 ? -9.944 0.361 -5.490 1.00 71.25 92 SER A O 1
#

Radius of gyration: 12.72 Å; chains: 1; bounding box: 30×24×38 Å